Protein AF-A0AA96XGA3-F1 (afdb_monomer_lite)

Foldseek 3Di:
DCLVVLLVLADPVVNVVVVPDDDDPPDPLDDSVLSSCLSPLPDNVSSVVSVVVSVVSD

Radius of gyration: 11.14 Å; chains: 1; bounding box: 29×18×30 Å

Sequence (58 aa):
MTHLLDLLLLAPDIQEEVLFLEAVEGEEPLSERGLRAVAHAGTWEVQRERWREVKASF

Structure (mmCIF, N/CA/C/O backbone):
data_AF-A0AA96XGA3-F1
#
_entry.id   AF-A0AA96XGA3-F1
#
loop_
_atom_site.group_PDB
_atom_site.id
_atom_site.type_symbol
_atom_site.label_atom_id
_atom_site.label_alt_id
_atom_site.label_comp_id
_atom_site.label_asym_id
_atom_site.label_entity_id
_atom_site.label_seq_id
_atom_site.pdbx_PDB_ins_code
_atom_site.Cartn_x
_atom_site.Cartn_y
_atom_site.Cartn_z
_atom_site.occupancy
_atom_site.B_iso_or_equiv
_atom_site.auth_seq_id
_atom_site.auth_comp_id
_atom_site.auth_asym_id
_atom_site.auth_atom_id
_atom_site.pdbx_PDB_model_num
ATOM 1 N N . MET A 1 1 ? 18.235 -1.119 9.457 1.00 51.97 1 MET A N 1
ATOM 2 C CA . MET A 1 1 ? 17.686 0.249 9.596 1.00 51.97 1 MET A CA 1
ATOM 3 C C . MET A 1 1 ? 17.374 0.820 8.211 1.00 51.97 1 MET A C 1
ATOM 5 O O . MET A 1 1 ? 18.033 1.745 7.766 1.00 51.97 1 MET A O 1
ATOM 9 N N . THR A 1 2 ? 16.399 0.241 7.507 1.00 56.91 2 THR A N 1
ATOM 10 C CA . THR A 1 2 ? 16.037 0.627 6.120 1.00 56.91 2 THR A CA 1
ATOM 11 C C . THR A 1 2 ? 14.539 0.483 5.828 1.00 56.91 2 THR A C 1
ATOM 13 O O . THR A 1 2 ? 14.066 0.878 4.775 1.00 56.91 2 THR A O 1
ATOM 16 N N . HIS A 1 3 ? 13.770 -0.029 6.785 1.00 62.00 3 HIS A N 1
ATOM 17 C CA . HIS A 1 3 ? 12.409 -0.501 6.576 1.00 62.00 3 HIS A CA 1
ATOM 18 C C . HIS A 1 3 ? 11.373 0.594 6.282 1.00 62.00 3 HIS A C 1
ATOM 20 O O . HIS A 1 3 ? 10.417 0.326 5.563 1.00 62.00 3 HIS A O 1
ATOM 26 N N . LEU A 1 4 ? 11.585 1.808 6.796 1.00 65.75 4 LEU A N 1
ATOM 27 C CA . LEU A 1 4 ? 10.696 2.955 6.588 1.00 65.75 4 LEU A CA 1
ATOM 28 C C . LEU A 1 4 ? 10.813 3.537 5.165 1.00 65.75 4 LEU A C 1
ATOM 30 O O . LEU A 1 4 ? 9.836 4.043 4.627 1.00 65.75 4 LEU A O 1
ATOM 34 N N . LEU A 1 5 ? 12.002 3.458 4.550 1.00 72.12 5 LEU A N 1
ATOM 35 C CA . LEU A 1 5 ? 12.254 4.033 3.221 1.00 72.12 5 LEU A CA 1
ATOM 36 C C . LEU A 1 5 ? 11.656 3.194 2.091 1.00 72.12 5 LEU A C 1
ATOM 38 O O . LEU A 1 5 ? 11.385 3.736 1.026 1.00 72.12 5 LEU A O 1
ATOM 42 N N . ASP A 1 6 ? 11.407 1.905 2.324 1.00 77.94 6 ASP A N 1
ATOM 43 C CA . ASP A 1 6 ? 10.790 1.023 1.328 1.00 77.94 6 ASP A CA 1
ATOM 44 C C . ASP A 1 6 ? 9.408 1.526 0.888 1.00 77.94 6 ASP A C 1
ATOM 46 O O . ASP A 1 6 ? 9.009 1.304 -0.250 1.00 77.94 6 ASP A O 1
ATOM 50 N N . LEU A 1 7 ? 8.693 2.265 1.745 1.00 73.81 7 LEU A N 1
ATOM 51 C CA . LEU A 1 7 ? 7.396 2.848 1.391 1.00 73.81 7 LEU A CA 1
ATOM 52 C C . LEU A 1 7 ? 7.501 3.897 0.273 1.00 73.81 7 LEU A C 1
ATOM 54 O O . LEU A 1 7 ? 6.530 4.119 -0.447 1.00 73.81 7 LEU A O 1
ATOM 58 N N . LEU A 1 8 ? 8.685 4.482 0.055 1.00 86.00 8 LEU A N 1
ATOM 59 C CA . LEU A 1 8 ? 8.951 5.379 -1.074 1.00 86.00 8 LEU A CA 1
ATOM 60 C C . LEU A 1 8 ? 9.000 4.647 -2.427 1.00 86.00 8 LEU A C 1
ATOM 62 O O . LEU A 1 8 ? 9.000 5.306 -3.462 1.00 86.00 8 LEU A O 1
ATOM 66 N N . LEU A 1 9 ? 9.048 3.309 -2.435 1.00 92.62 9 LEU A N 1
ATOM 67 C CA . LEU A 1 9 ? 9.062 2.489 -3.655 1.00 92.62 9 LEU A CA 1
ATOM 68 C C . LEU A 1 9 ? 7.658 2.161 -4.182 1.00 92.62 9 LEU A C 1
ATOM 70 O O . LEU A 1 9 ? 7.531 1.584 -5.265 1.00 92.62 9 LEU A O 1
ATOM 74 N N . LEU A 1 10 ? 6.616 2.503 -3.422 1.00 94.81 10 LEU A N 1
ATOM 75 C CA . LEU A 1 10 ? 5.233 2.284 -3.822 1.00 94.81 10 LEU A CA 1
ATOM 76 C C . LEU A 1 10 ? 4.861 3.126 -5.045 1.00 94.81 10 LEU A C 1
ATOM 78 O O . LEU A 1 10 ? 5.337 4.249 -5.221 1.00 94.81 10 LEU A O 1
ATOM 82 N N . ALA A 1 11 ? 3.960 2.594 -5.869 1.00 96.75 11 ALA A N 1
ATOM 83 C CA . ALA A 1 11 ? 3.308 3.372 -6.910 1.00 96.75 11 ALA A CA 1
ATOM 84 C C . ALA A 1 11 ? 2.605 4.601 -6.287 1.00 96.75 11 ALA A C 1
ATOM 86 O O . ALA A 1 11 ? 2.013 4.467 -5.210 1.00 96.75 11 ALA A O 1
ATOM 87 N N . PRO A 1 12 ? 2.634 5.779 -6.943 1.00 95.69 12 PRO A N 1
ATOM 88 C CA . PRO A 1 12 ? 2.091 7.013 -6.368 1.00 95.69 12 PRO A CA 1
ATOM 89 C C . PRO A 1 12 ? 0.629 6.900 -5.915 1.00 95.69 12 PRO A C 1
ATOM 91 O O . PRO A 1 12 ? 0.283 7.344 -4.826 1.00 95.69 12 PRO A O 1
ATOM 94 N N . ASP A 1 13 ? -0.208 6.225 -6.705 1.00 96.31 13 ASP A N 1
ATOM 95 C CA . ASP A 1 13 ? -1.617 5.987 -6.385 1.00 96.31 13 ASP A CA 1
ATOM 96 C C . ASP A 1 13 ? -1.805 5.147 -5.110 1.00 96.31 13 ASP A C 1
ATOM 98 O O . ASP A 1 13 ? -2.695 5.418 -4.308 1.00 96.31 13 ASP A O 1
ATOM 102 N N . ILE A 1 14 ? -0.919 4.179 -4.863 1.00 95.19 14 ILE A N 1
ATOM 103 C CA . ILE A 1 14 ? -0.959 3.349 -3.652 1.00 95.19 14 ILE A CA 1
ATOM 104 C C . ILE A 1 14 ? -0.524 4.161 -2.423 1.00 95.19 14 ILE A C 1
ATOM 106 O O . ILE A 1 14 ? -1.094 3.990 -1.348 1.00 95.19 14 ILE A O 1
ATOM 110 N N . GLN A 1 15 ? 0.458 5.061 -2.562 1.00 93.19 15 GLN A N 1
ATOM 111 C CA . GLN A 1 15 ? 0.865 5.948 -1.464 1.00 93.19 15 GLN A CA 1
ATOM 112 C C . GLN A 1 15 ? -0.277 6.867 -1.027 1.00 93.19 15 GLN A C 1
ATOM 114 O O . GLN A 1 15 ? -0.490 7.032 0.172 1.00 93.19 15 GLN A O 1
ATOM 119 N N . GLU A 1 16 ? -1.021 7.433 -1.981 1.00 92.75 16 GLU A N 1
ATOM 120 C CA . GLU A 1 16 ? -2.198 8.252 -1.683 1.00 92.75 16 GLU A CA 1
ATOM 121 C C . GLU A 1 16 ? -3.269 7.439 -0.952 1.00 92.75 16 GLU A C 1
ATOM 123 O O . GLU A 1 16 ? -3.736 7.870 0.098 1.00 92.75 16 GLU A O 1
ATOM 128 N N . GLU A 1 17 ? -3.609 6.240 -1.434 1.00 91.88 17 GLU A N 1
ATOM 129 C CA . GLU A 1 17 ? -4.584 5.382 -0.751 1.00 91.88 17 GLU A CA 1
ATOM 130 C C . GLU A 1 17 ? -4.164 5.072 0.693 1.00 91.88 17 GLU A C 1
ATOM 132 O O . GLU A 1 17 ? -4.979 5.206 1.601 1.00 91.88 17 GLU A O 1
ATOM 137 N N . VAL A 1 18 ? -2.893 4.724 0.925 1.00 88.62 18 VAL A N 1
ATOM 138 C CA . VAL A 1 18 ? -2.371 4.443 2.274 1.00 88.62 18 VAL A CA 1
ATOM 139 C C . VAL A 1 18 ? -2.459 5.661 3.194 1.00 88.62 18 VAL A C 1
ATOM 141 O O . VAL A 1 18 ? -2.768 5.500 4.372 1.00 88.62 18 VAL A O 1
ATOM 144 N N . LEU A 1 19 ? -2.217 6.871 2.681 1.00 87.00 19 LEU A N 1
ATOM 145 C CA . LEU A 1 19 ? -2.329 8.107 3.465 1.00 87.00 19 LEU A CA 1
ATOM 146 C C . LEU A 1 19 ? -3.759 8.381 3.950 1.00 87.00 19 LEU A C 1
ATOM 148 O O . LEU A 1 19 ? -3.927 9.033 4.980 1.00 87.00 19 LEU A O 1
ATOM 152 N N . PHE A 1 20 ? -4.767 7.894 3.223 1.00 86.94 20 PHE A N 1
ATOM 153 C CA . PHE A 1 20 ? -6.184 8.074 3.546 1.00 86.94 20 PHE A CA 1
ATOM 154 C C . PHE A 1 20 ? -6.851 6.815 4.115 1.00 86.94 20 PHE A C 1
ATOM 156 O O . PHE A 1 20 ? -8.067 6.816 4.307 1.00 86.94 20 PHE A O 1
ATOM 163 N N . LEU A 1 21 ? -6.095 5.748 4.396 1.00 84.69 21 LEU A N 1
ATOM 164 C CA . LEU A 1 21 ? -6.643 4.573 5.066 1.00 84.69 21 LEU A CA 1
ATOM 165 C C . LEU A 1 21 ? -7.048 4.937 6.496 1.00 84.69 21 LEU A C 1
ATOM 167 O O . LEU A 1 21 ? -6.211 5.263 7.338 1.00 84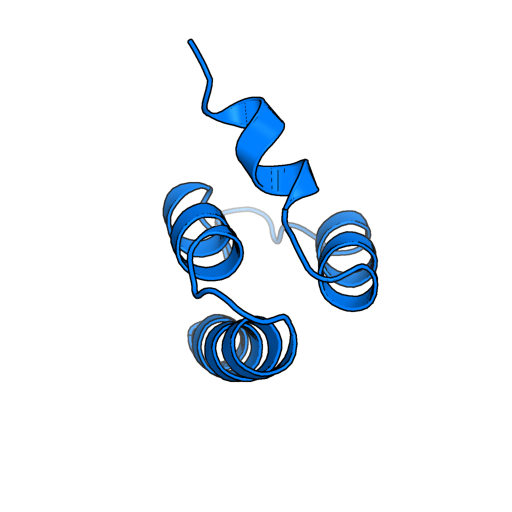.69 21 LEU A O 1
ATOM 171 N N . GLU A 1 22 ? -8.345 4.848 6.775 1.00 74.94 22 GLU A N 1
ATOM 172 C CA . GLU A 1 22 ? -8.861 4.971 8.131 1.00 74.94 22 GLU A CA 1
ATOM 173 C C . GLU A 1 22 ? -8.598 3.672 8.898 1.00 74.94 22 GLU A C 1
ATOM 175 O O . GLU A 1 22 ? -8.982 2.582 8.472 1.00 74.94 22 GLU A O 1
ATOM 180 N N . ALA A 1 23 ? -7.934 3.786 10.047 1.00 67.25 23 ALA A N 1
ATOM 181 C CA . ALA A 1 23 ? -7.838 2.681 10.988 1.00 67.25 23 ALA A CA 1
ATOM 182 C C . ALA A 1 23 ? -9.171 2.548 11.737 1.00 67.25 23 ALA A C 1
ATOM 184 O O . ALA A 1 23 ? -9.634 3.504 12.362 1.00 67.25 23 ALA A O 1
ATOM 185 N N . V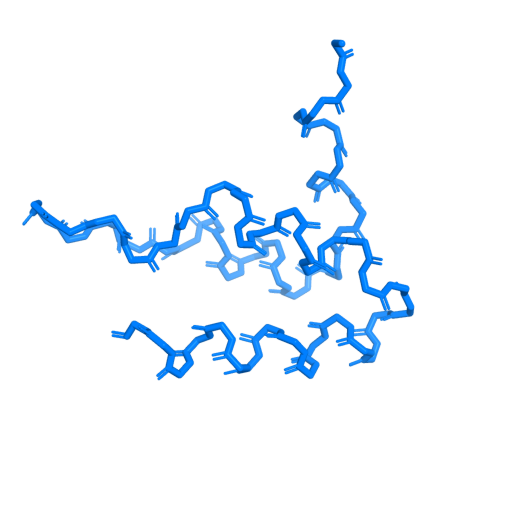AL A 1 24 ? -9.779 1.363 11.691 1.00 66.62 24 VAL A N 1
ATOM 186 C CA . VAL A 1 24 ? -10.955 1.038 12.508 1.00 66.62 24 VAL A CA 1
ATOM 187 C C . VAL A 1 24 ? -10.469 0.610 13.895 1.00 66.62 24 VAL A C 1
ATOM 189 O O . VAL A 1 24 ? -9.535 -0.181 14.007 1.00 66.62 24 VAL A O 1
ATOM 192 N N . GLU A 1 25 ? -11.066 1.134 14.972 1.00 64.06 25 GLU A N 1
ATOM 193 C CA . GLU A 1 25 ? -10.654 0.779 16.338 1.00 64.06 25 GLU A CA 1
ATOM 194 C C . GLU A 1 25 ? -10.696 -0.741 16.566 1.00 64.06 25 GLU A C 1
ATOM 196 O O . GLU A 1 25 ? -11.751 -1.369 16.499 1.00 64.06 25 GLU A O 1
ATOM 201 N N . GLY A 1 26 ? -9.535 -1.318 16.890 1.00 62.59 26 GLY A N 1
ATOM 202 C CA . GLY A 1 26 ? -9.391 -2.732 17.242 1.00 62.59 26 GLY A CA 1
ATOM 203 C C . GLY A 1 26 ? -9.034 -3.665 16.084 1.00 62.59 26 GLY A C 1
ATOM 204 O O . GLY A 1 26 ? -8.679 -4.812 16.353 1.00 62.59 26 GLY A O 1
ATOM 205 N N . GLU A 1 27 ? -9.039 -3.186 14.838 1.00 62.53 27 GLU A N 1
ATOM 206 C CA . GLU A 1 27 ? -8.527 -3.927 13.685 1.00 62.53 27 GLU A CA 1
ATOM 207 C C . GLU A 1 27 ? -7.343 -3.179 13.074 1.00 62.53 27 GLU A C 1
ATOM 209 O O . GLU A 1 27 ? -7.377 -1.967 12.875 1.00 62.53 27 GLU A O 1
ATOM 214 N N . GLU A 1 28 ? -6.262 -3.903 12.791 1.00 65.06 28 GLU A N 1
ATOM 215 C CA . GLU A 1 28 ? -5.154 -3.389 11.987 1.00 65.06 28 GLU A CA 1
ATOM 216 C C . GLU A 1 28 ? -5.346 -3.936 10.563 1.00 65.06 28 GLU A C 1
ATOM 218 O O . GLU A 1 28 ? -4.771 -4.975 10.229 1.00 65.06 28 GLU A O 1
ATOM 223 N N . PRO A 1 29 ? -6.202 -3.304 9.728 1.00 67.06 29 PRO A N 1
ATOM 224 C CA . PRO A 1 29 ? -6.583 -3.850 8.424 1.00 67.06 29 PRO A CA 1
ATOM 225 C C . PRO A 1 29 ? -5.376 -4.005 7.493 1.00 67.06 29 PRO A C 1
ATOM 227 O O . PRO A 1 29 ? -5.352 -4.888 6.642 1.00 67.06 29 PRO A O 1
ATOM 230 N N . LEU A 1 30 ? -4.326 -3.198 7.685 1.00 81.12 30 LEU A N 1
ATOM 231 C CA . LEU A 1 30 ? -3.105 -3.261 6.896 1.00 81.12 30 LEU A CA 1
ATOM 232 C C . LEU A 1 30 ? -1.861 -3.298 7.784 1.00 81.12 30 LEU A C 1
ATOM 234 O O . LEU A 1 30 ? -1.457 -2.293 8.363 1.00 81.12 30 LEU A O 1
ATOM 238 N N . SER A 1 31 ? -1.193 -4.450 7.814 1.00 84.38 31 SER A N 1
ATOM 239 C CA . SER A 1 31 ? 0.117 -4.563 8.459 1.00 84.38 31 SER A CA 1
ATOM 240 C C . SER A 1 31 ? 1.232 -3.938 7.612 1.00 84.38 31 SER A C 1
ATOM 242 O O . SER A 1 31 ? 1.258 -4.053 6.382 1.00 84.38 31 SER A O 1
ATOM 244 N N . GLU A 1 32 ? 2.240 -3.388 8.288 1.00 84.69 32 GLU A N 1
ATOM 245 C CA . GLU A 1 32 ? 3.488 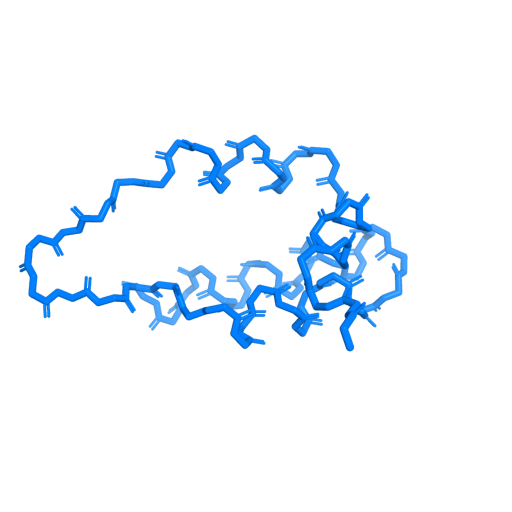-2.901 7.683 1.00 84.69 32 GLU A CA 1
ATOM 246 C C . GLU A 1 32 ? 4.128 -3.953 6.757 1.00 84.69 32 GLU A C 1
ATOM 248 O O . GLU A 1 32 ? 4.557 -3.659 5.641 1.00 84.69 32 GLU A O 1
ATOM 253 N N . ARG A 1 33 ? 4.119 -5.221 7.187 1.00 85.19 33 ARG A N 1
ATOM 254 C CA . ARG A 1 33 ? 4.658 -6.346 6.415 1.00 85.19 33 ARG A CA 1
ATOM 255 C C . ARG A 1 33 ? 3.918 -6.549 5.090 1.00 85.19 33 ARG A C 1
ATOM 257 O O . ARG A 1 33 ? 4.563 -6.869 4.091 1.00 85.19 33 ARG A O 1
ATOM 264 N N . GLY A 1 34 ? 2.594 -6.386 5.083 1.00 87.94 34 GLY A N 1
ATOM 265 C CA . GLY A 1 34 ? 1.782 -6.457 3.869 1.00 87.94 34 GLY A CA 1
ATOM 266 C C . GLY A 1 34 ? 2.155 -5.346 2.893 1.00 87.94 34 GLY A C 1
ATOM 267 O O . GLY A 1 34 ? 2.428 -5.613 1.723 1.00 87.94 34 GLY A O 1
ATOM 268 N N . LEU A 1 35 ? 2.288 -4.119 3.398 1.00 89.56 35 LEU A N 1
ATOM 269 C CA . LEU A 1 35 ? 2.664 -2.970 2.581 1.00 89.56 35 LEU A CA 1
ATOM 270 C C . LEU A 1 35 ? 4.088 -3.094 2.009 1.00 89.56 35 LEU A C 1
ATOM 272 O O . LEU A 1 35 ? 4.321 -2.789 0.839 1.00 89.56 35 LEU A O 1
ATOM 276 N N . ARG A 1 36 ? 5.031 -3.638 2.785 1.00 90.31 36 ARG A N 1
ATOM 277 C CA . ARG A 1 36 ? 6.387 -3.943 2.305 1.00 90.31 36 ARG A CA 1
ATOM 278 C C . ARG A 1 36 ? 6.384 -4.961 1.166 1.00 90.31 36 ARG A C 1
ATOM 280 O O . ARG A 1 36 ? 7.143 -4.805 0.213 1.00 90.31 36 ARG A O 1
ATOM 287 N N . ALA A 1 37 ? 5.557 -6.001 1.248 1.00 92.06 37 ALA A N 1
ATOM 288 C CA . ALA A 1 37 ? 5.463 -6.991 0.178 1.00 92.06 37 ALA A CA 1
ATOM 289 C C . ALA A 1 37 ? 4.984 -6.358 -1.141 1.00 92.06 37 ALA A C 1
ATOM 291 O O . ALA A 1 37 ? 5.485 -6.719 -2.204 1.00 92.06 37 ALA A O 1
ATOM 292 N N . VAL A 1 38 ? 4.079 -5.376 -1.064 1.00 95.19 38 VAL A N 1
ATOM 293 C CA . VAL A 1 38 ? 3.618 -4.599 -2.224 1.00 95.19 38 VAL A CA 1
ATOM 294 C C . VAL A 1 38 ? 4.742 -3.719 -2.773 1.00 95.19 38 VAL A C 1
ATOM 296 O O . VAL A 1 38 ? 5.013 -3.776 -3.969 1.00 95.19 38 VAL A O 1
ATOM 299 N N . ALA A 1 39 ? 5.453 -2.977 -1.919 1.00 94.44 39 ALA A N 1
ATOM 300 C CA . ALA A 1 39 ? 6.564 -2.109 -2.331 1.00 94.44 39 ALA A CA 1
ATOM 301 C C . ALA A 1 39 ? 7.677 -2.857 -3.091 1.00 94.44 39 ALA A C 1
ATOM 303 O O . ALA A 1 39 ? 8.277 -2.317 -4.018 1.00 94.44 39 ALA A O 1
ATOM 304 N N . HIS A 1 40 ? 7.922 -4.123 -2.738 1.00 94.25 40 HIS A N 1
ATOM 305 C CA . HIS A 1 40 ? 8.943 -4.973 -3.365 1.00 94.25 40 HIS A CA 1
ATOM 306 C C . HIS A 1 40 ? 8.411 -5.879 -4.487 1.00 94.25 40 HIS A C 1
ATOM 308 O O . HIS A 1 40 ? 9.143 -6.738 -4.975 1.00 94.25 40 HIS A O 1
ATOM 314 N N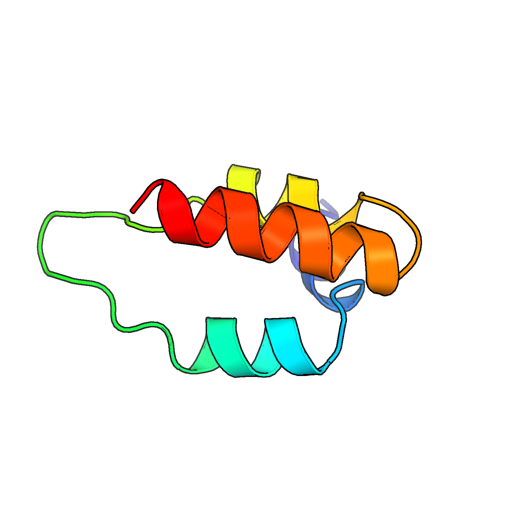 . ALA A 1 41 ? 7.166 -5.698 -4.939 1.00 95.25 41 ALA A N 1
ATOM 315 C CA . ALA A 1 41 ? 6.569 -6.538 -5.983 1.00 95.25 41 ALA A CA 1
ATOM 316 C C . ALA A 1 41 ? 7.126 -6.269 -7.401 1.00 95.25 41 ALA A C 1
ATOM 318 O O . ALA A 1 41 ? 6.781 -6.975 -8.348 1.00 95.25 41 ALA A O 1
ATOM 319 N N . GLY A 1 42 ? 8.010 -5.276 -7.551 1.00 93.88 42 GLY A N 1
ATOM 320 C CA . GLY A 1 42 ? 8.657 -4.915 -8.811 1.00 93.88 42 GLY A CA 1
ATOM 321 C C . GLY A 1 42 ? 8.010 -3.695 -9.462 1.00 93.88 42 GLY A C 1
ATOM 322 O O . GLY A 1 42 ? 7.887 -2.644 -8.835 1.00 93.88 42 GLY A O 1
ATOM 323 N N . THR A 1 43 ? 7.626 -3.829 -10.734 1.00 97.06 43 THR A N 1
ATOM 324 C CA . THR A 1 43 ? 6.975 -2.768 -11.525 1.00 97.06 43 THR A CA 1
ATOM 325 C C . THR A 1 43 ? 5.680 -2.293 -10.873 1.00 97.06 43 THR A C 1
ATOM 327 O O . THR A 1 43 ? 4.972 -3.104 -10.273 1.00 97.06 43 THR A O 1
ATOM 330 N N . TRP A 1 44 ? 5.303 -1.032 -11.073 1.00 97.88 44 TRP A N 1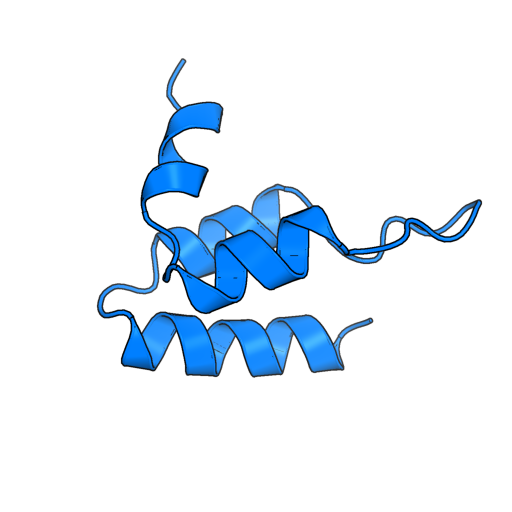
ATOM 331 C CA . TRP A 1 44 ? 4.067 -0.476 -10.516 1.00 97.88 44 TRP A CA 1
ATOM 332 C C . TRP A 1 44 ? 2.802 -1.229 -10.938 1.00 97.88 44 TRP A C 1
ATOM 334 O O . TRP A 1 44 ? 1.865 -1.329 -10.154 1.00 97.88 44 TRP A O 1
ATOM 344 N N . GLU A 1 45 ? 2.766 -1.807 -12.136 1.00 98.19 45 GLU A N 1
ATOM 345 C CA . GLU A 1 45 ? 1.659 -2.647 -12.602 1.00 98.19 45 GLU A CA 1
ATOM 346 C C . GLU A 1 45 ? 1.454 -3.852 -11.674 1.00 98.19 45 GLU A C 1
ATOM 348 O O . GLU A 1 45 ? 0.353 -4.063 -11.166 1.00 98.19 45 GLU A O 1
ATOM 353 N N . VAL A 1 46 ? 2.535 -4.572 -11.365 1.00 97.94 46 VAL A N 1
ATOM 354 C CA . VAL A 1 46 ? 2.525 -5.703 -10.424 1.00 97.94 46 VAL A CA 1
ATOM 355 C C . VAL A 1 46 ? 2.217 -5.233 -9.001 1.00 97.94 46 VAL A C 1
ATOM 357 O O . VAL A 1 46 ? 1.468 -5.899 -8.287 1.00 97.94 46 VAL A O 1
ATOM 360 N N . GLN A 1 47 ? 2.723 -4.069 -8.580 1.00 97.75 47 GLN A N 1
ATOM 361 C CA . GLN A 1 47 ? 2.359 -3.507 -7.275 1.00 97.75 47 GLN A CA 1
ATOM 362 C C . GLN A 1 47 ? 0.849 -3.264 -7.167 1.00 97.75 47 GLN A C 1
ATOM 364 O O . GLN A 1 47 ? 0.249 -3.630 -6.161 1.00 97.75 47 GLN A O 1
ATOM 369 N N . ARG A 1 48 ? 0.208 -2.713 -8.206 1.00 97.69 48 ARG A N 1
ATOM 370 C CA . ARG A 1 48 ? -1.247 -2.485 -8.232 1.00 97.69 48 ARG A CA 1
ATOM 371 C C . ARG A 1 48 ? -2.041 -3.785 -8.207 1.00 97.69 48 ARG A C 1
ATOM 373 O O . ARG A 1 48 ? -3.092 -3.835 -7.576 1.00 97.69 48 ARG A O 1
ATOM 380 N N . GLU A 1 49 ? -1.563 -4.835 -8.870 1.00 97.44 49 GLU A N 1
ATOM 381 C CA . GLU A 1 49 ? -2.176 -6.167 -8.781 1.00 97.44 49 GLU A CA 1
ATOM 382 C C . GLU A 1 49 ? -2.125 -6.702 -7.348 1.00 97.44 49 GLU A C 1
ATOM 384 O O . GLU A 1 49 ? -3.169 -7.025 -6.781 1.00 97.44 49 GLU A O 1
ATOM 389 N N . ARG A 1 50 ? -0.944 -6.684 -6.719 1.00 95.75 50 ARG A N 1
ATOM 390 C CA . ARG A 1 50 ? -0.770 -7.093 -5.315 1.00 95.75 50 ARG A CA 1
ATOM 391 C C . ARG A 1 50 ? -1.574 -6.238 -4.347 1.00 95.75 50 ARG A C 1
ATOM 393 O O . ARG A 1 50 ? -2.138 -6.759 -3.391 1.00 95.75 50 ARG A O 1
ATOM 400 N N . TRP A 1 51 ? -1.664 -4.939 -4.601 1.00 95.31 51 TRP A N 1
ATOM 401 C CA . TRP A 1 51 ? -2.447 -4.024 -3.783 1.00 95.31 51 TRP A CA 1
ATOM 402 C C . TRP A 1 51 ? -3.937 -4.371 -3.797 1.00 95.31 51 TRP A C 1
ATOM 404 O O . TRP A 1 51 ? -4.576 -4.337 -2.752 1.00 95.31 51 TRP A O 1
ATOM 414 N N . ARG A 1 52 ? -4.497 -4.785 -4.943 1.00 94.81 52 ARG A N 1
ATOM 415 C CA . ARG A 1 52 ? -5.888 -5.270 -5.004 1.00 94.81 52 ARG A CA 1
ATOM 416 C C . ARG A 1 52 ? -6.095 -6.551 -4.194 1.00 94.81 52 ARG A C 1
ATOM 418 O O . ARG A 1 52 ? -7.137 -6.678 -3.565 1.00 94.81 52 ARG A O 1
ATOM 425 N N . GLU A 1 53 ? -5.129 -7.471 -4.199 1.00 93.00 53 GLU A N 1
ATOM 426 C CA . GLU A 1 53 ? -5.184 -8.700 -3.385 1.00 93.00 53 GLU A CA 1
ATOM 427 C C . GLU A 1 53 ? -5.182 -8.371 -1.890 1.00 93.00 53 GLU A C 1
ATOM 429 O O . GLU A 1 53 ? -6.020 -8.866 -1.143 1.00 93.00 53 GLU A O 1
ATOM 434 N N . VAL A 1 54 ? -4.270 -7.488 -1.476 1.00 90.38 54 VAL A N 1
ATOM 435 C CA . VAL A 1 54 ? -4.176 -6.985 -0.103 1.00 90.38 54 VAL A CA 1
ATOM 436 C C . VAL A 1 54 ? -5.495 -6.320 0.296 1.00 90.38 54 VAL A C 1
ATOM 438 O O . VAL A 1 54 ? -6.072 -6.708 1.306 1.00 90.38 54 VAL A O 1
ATOM 441 N N . LYS A 1 55 ? -6.053 -5.452 -0.558 1.00 88.44 55 LYS A N 1
ATOM 442 C CA . LYS A 1 55 ? -7.353 -4.806 -0.327 1.00 88.44 55 LYS A CA 1
ATOM 443 C C . LYS A 1 55 ? -8.560 -5.723 -0.226 1.00 88.44 55 LYS A C 1
ATOM 445 O O . LYS A 1 55 ? -9.562 -5.314 0.336 1.00 88.44 55 LYS A O 1
ATOM 450 N N . ALA A 1 56 ? -8.485 -6.926 -0.776 1.00 87.06 56 ALA A N 1
ATOM 451 C CA . ALA A 1 56 ? -9.553 -7.911 -0.654 1.00 87.06 56 ALA A CA 1
ATOM 452 C C . ALA A 1 56 ? -9.444 -8.761 0.626 1.00 87.06 56 ALA A C 1
ATOM 454 O O . ALA A 1 56 ? -10.322 -9.582 0.882 1.00 87.06 56 ALA A O 1
ATOM 455 N N . SER A 1 57 ? -8.343 -8.630 1.376 1.00 79.50 57 SER A N 1
ATOM 456 C CA . SER A 1 57 ? -8.065 -9.412 2.589 1.00 79.50 57 SER A CA 1
ATOM 457 C C . SER A 1 57 ? -8.445 -8.709 3.895 1.00 79.50 57 SER A C 1
ATOM 459 O O . SER A 1 57 ? -8.355 -9.328 4.955 1.00 79.50 57 SER A O 1
ATOM 461 N N . PHE A 1 58 ? -8.887 -7.457 3.794 1.00 73.94 58 PHE A N 1
ATOM 462 C CA . PHE A 1 58 ? -9.512 -6.654 4.841 1.00 73.94 58 PHE A CA 1
ATOM 463 C C . PHE A 1 58 ? -10.900 -6.205 4.384 1.00 73.94 58 PHE A C 1
ATOM 465 O O . 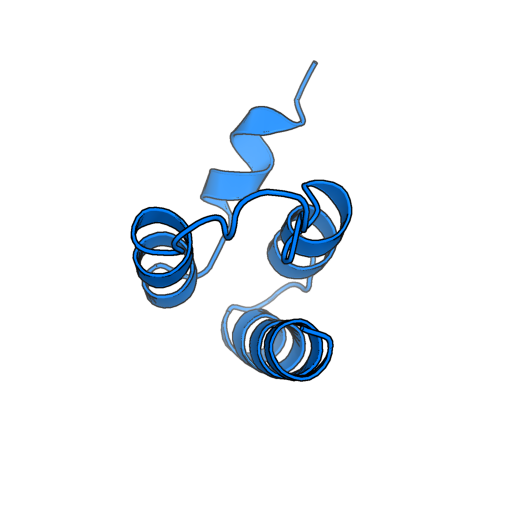PHE A 1 58 ? -11.729 -5.910 5.267 1.00 73.94 58 PHE A O 1
#

pLDDT: mean 84.89, std 12.57, range [51.97, 98.19]

Secondary structure (DSSP, 8-state):
--TTGGGGGS-HHHHHHHHT-PPPTT--SS-HHHHHHHHTSSSHHHHHHHHHHHHT--